Protein AF-A0AAE0Z6I1-F1 (afdb_monomer)

Organism: NCBI:txid231223

Foldseek 3Di:
DDDDDDDDDDDDDDPDPPPVPPVDQDDLVNLLVVLVVQDPFPDDQDVVNDTNVCSNPPDPVVSVVVSVQVRCCVVVVHGDDD

Structure (mmCIF, N/CA/C/O backbone):
data_AF-A0AAE0Z6I1-F1
#
_entry.id   AF-A0AAE0Z6I1-F1
#
loop_
_atom_site.group_PDB
_atom_site.id
_atom_site.type_symbol
_atom_site.label_atom_id
_atom_site.label_alt_id
_atom_site.label_comp_id
_atom_site.label_asym_id
_atom_site.label_entity_id
_atom_site.label_seq_id
_atom_site.pdbx_PDB_ins_code
_atom_site.Cartn_x
_atom_site.Cartn_y
_atom_site.Cartn_z
_atom_site.occupancy
_atom_site.B_iso_or_equiv
_atom_site.auth_seq_id
_atom_site.auth_comp_id
_atom_site.auth_asym_id
_atom_site.auth_atom_id
_atom_site.pdbx_PDB_model_num
ATOM 1 N N . MET A 1 1 ? -1.980 -47.722 29.197 1.00 35.66 1 MET A N 1
ATOM 2 C CA . MET A 1 1 ? -0.985 -46.652 29.428 1.00 35.66 1 MET A CA 1
ATOM 3 C C . MET A 1 1 ? -1.592 -45.345 28.946 1.00 35.66 1 MET A C 1
ATOM 5 O O . MET A 1 1 ? -2.328 -45.355 27.973 1.00 35.66 1 MET A O 1
ATOM 9 N N . THR A 1 2 ? -1.391 -44.304 29.740 1.00 36.59 2 THR A N 1
ATOM 10 C CA . THR A 1 2 ? -2.166 -43.071 29.947 1.00 36.59 2 THR A CA 1
ATOM 11 C C . THR A 1 2 ? -2.676 -42.337 28.698 1.00 36.59 2 THR A C 1
ATOM 13 O O . THR A 1 2 ? -1.906 -42.007 27.803 1.00 36.59 2 THR A O 1
ATOM 16 N N . SER A 1 3 ? -3.978 -42.028 28.707 1.00 42.41 3 SER A N 1
ATOM 17 C CA . SER A 1 3 ? -4.605 -40.936 27.951 1.00 42.41 3 SER A CA 1
ATOM 18 C C . SER A 1 3 ? -4.297 -39.610 28.652 1.00 42.41 3 SER A C 1
ATOM 20 O O . SER A 1 3 ? -4.460 -39.532 29.869 1.00 42.41 3 SER A O 1
ATOM 22 N N . CYS A 1 4 ? -3.895 -38.576 27.914 1.00 32.44 4 CYS A N 1
ATOM 23 C CA . CYS A 1 4 ? -4.080 -37.197 28.358 1.00 32.44 4 CYS A CA 1
ATOM 24 C C . CYS A 1 4 ? -4.680 -36.389 27.207 1.00 32.44 4 CYS A C 1
ATOM 26 O O . CYS A 1 4 ? -4.147 -36.365 26.096 1.00 32.44 4 CYS A O 1
ATOM 28 N N . CYS A 1 5 ? -5.834 -35.806 27.505 1.00 36.31 5 CYS A N 1
ATOM 29 C CA . CYS A 1 5 ? -6.654 -34.968 26.657 1.00 36.31 5 CYS A CA 1
ATOM 30 C C . CYS A 1 5 ? -5.964 -33.636 26.315 1.00 36.31 5 CYS A C 1
ATOM 32 O O . CYS A 1 5 ? -5.049 -33.183 26.999 1.00 36.31 5 CYS A O 1
ATOM 34 N N . TYR A 1 6 ? -6.460 -33.008 25.249 1.00 49.62 6 TYR A N 1
ATOM 35 C CA . TYR A 1 6 ? -6.306 -31.585 24.953 1.00 49.62 6 TYR A CA 1
ATOM 36 C C . TYR A 1 6 ? -6.643 -30.721 26.178 1.00 49.62 6 TYR A C 1
ATOM 38 O O . TYR A 1 6 ? -7.673 -30.959 26.796 1.00 49.62 6 TYR A O 1
ATOM 46 N N . GLU A 1 7 ? -5.861 -29.674 26.462 1.00 41.47 7 GLU A N 1
ATOM 47 C CA . GLU A 1 7 ? -6.268 -28.634 27.417 1.00 41.47 7 GLU A CA 1
ATOM 48 C C . GLU A 1 7 ? -5.690 -27.260 27.021 1.00 41.47 7 GLU A C 1
ATOM 50 O O . GLU A 1 7 ? -4.499 -26.971 27.142 1.00 41.47 7 GLU A O 1
ATOM 55 N N . THR A 1 8 ? -6.572 -26.451 26.437 1.00 43.19 8 THR A N 1
ATOM 56 C CA . THR A 1 8 ? -6.885 -25.062 26.799 1.00 43.19 8 THR A CA 1
ATOM 57 C C . THR A 1 8 ? -5.867 -24.327 27.680 1.00 43.19 8 THR A C 1
ATOM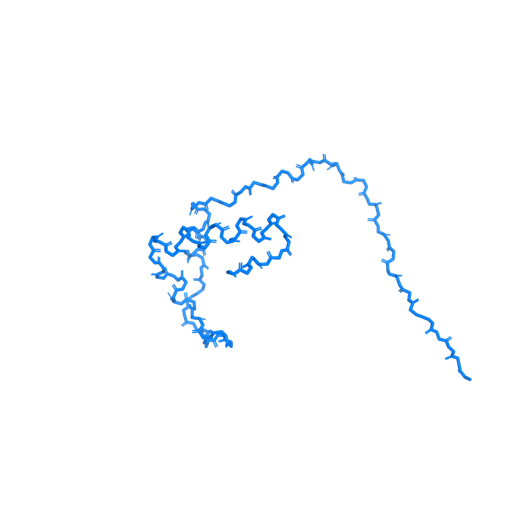 59 O O . THR A 1 8 ? -5.677 -24.652 28.849 1.00 43.19 8 THR A O 1
ATOM 62 N N . ARG A 1 9 ? -5.287 -23.234 27.167 1.00 45.00 9 ARG A N 1
ATOM 63 C CA . ARG A 1 9 ? -4.548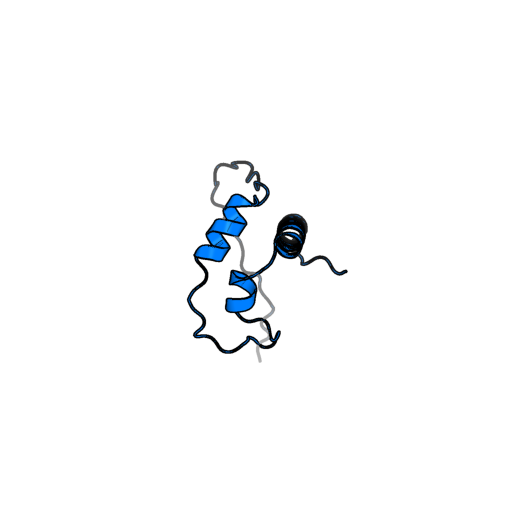 -22.270 27.993 1.00 45.00 9 ARG A CA 1
ATOM 64 C C . ARG A 1 9 ? -5.466 -21.103 28.354 1.00 45.00 9 ARG A C 1
ATOM 66 O O . ARG A 1 9 ? -5.730 -20.230 27.529 1.00 45.00 9 ARG A O 1
ATOM 73 N N . GLU A 1 10 ? -5.979 -21.142 29.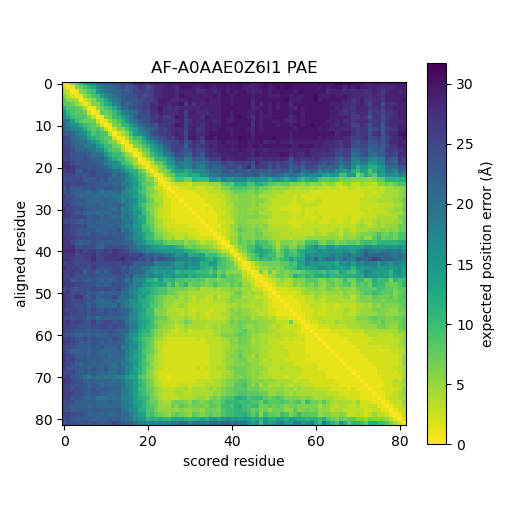580 1.00 44.16 10 GLU A N 1
ATOM 74 C CA . GLU A 1 10 ? -6.869 -20.138 30.155 1.00 44.16 10 GLU A CA 1
ATOM 75 C C . GLU A 1 10 ? -6.178 -18.805 30.507 1.00 44.16 10 GLU A C 1
ATOM 77 O O . GLU A 1 10 ? -4.962 -18.693 30.664 1.00 44.16 10 GLU A O 1
ATOM 82 N N . ARG A 1 11 ? -7.056 -17.803 30.601 1.00 50.44 11 ARG A N 1
ATOM 83 C CA . ARG A 1 11 ? -6.938 -16.356 30.813 1.00 50.44 11 ARG A CA 1
ATOM 84 C C . ARG A 1 11 ? -5.840 -15.851 31.756 1.00 50.44 11 ARG A C 1
ATOM 86 O O . ARG A 1 11 ? -5.678 -16.342 32.867 1.00 50.44 11 ARG A O 1
ATOM 93 N N . GLN A 1 12 ? -5.338 -14.659 31.431 1.00 43.22 12 GLN A N 1
ATOM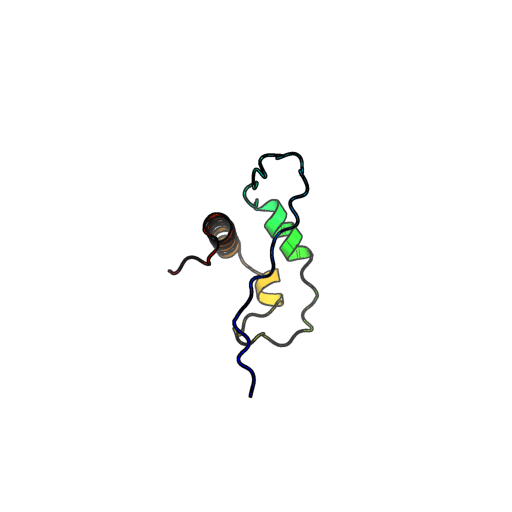 94 C CA . GLN A 1 12 ? -5.188 -13.601 32.433 1.00 43.22 12 GLN A CA 1
ATOM 95 C C . GLN A 1 12 ? -6.018 -12.388 32.009 1.00 43.22 12 GLN A C 1
ATOM 97 O O . GLN A 1 12 ? -5.661 -11.623 31.121 1.00 43.22 12 GLN A O 1
ATOM 102 N N . ASN A 1 13 ? -7.180 -12.284 32.653 1.00 55.75 13 ASN A N 1
ATOM 103 C CA . ASN A 1 13 ? -7.978 -11.077 32.774 1.00 55.75 13 ASN A CA 1
ATOM 104 C C . ASN A 1 13 ? -7.210 -10.114 33.689 1.00 55.75 13 ASN A C 1
ATOM 106 O O . ASN A 1 13 ? -7.252 -10.267 34.908 1.00 55.75 13 ASN A O 1
ATOM 110 N N . THR A 1 14 ? -6.482 -9.165 33.112 1.00 44.88 14 THR A N 1
ATOM 111 C CA . THR A 1 14 ? -6.178 -7.910 33.797 1.00 44.88 14 THR A CA 1
ATOM 112 C C . THR A 1 14 ? -7.138 -6.883 33.238 1.00 44.88 14 THR A C 1
ATOM 114 O O . THR A 1 14 ? -7.192 -6.718 32.021 1.00 44.88 14 THR A O 1
ATOM 117 N N . ASP A 1 15 ? -7.891 -6.239 34.121 1.00 53.22 15 ASP A N 1
ATOM 118 C CA . ASP A 1 15 ? -8.705 -5.058 33.853 1.00 53.22 15 ASP A CA 1
ATOM 119 C C . ASP A 1 15 ? -7.809 -3.971 33.234 1.00 53.22 15 ASP A C 1
ATOM 121 O O . ASP A 1 15 ? -7.165 -3.179 33.918 1.00 53.22 15 ASP A O 1
ATOM 125 N N . VAL A 1 16 ? -7.647 -4.027 31.913 1.00 59.34 16 VAL A N 1
ATOM 126 C CA . VAL A 1 16 ? -7.082 -2.937 31.127 1.00 59.34 16 VAL A CA 1
ATOM 127 C C . VAL A 1 16 ? -8.231 -1.958 30.963 1.00 59.34 16 VAL A C 1
ATOM 129 O O . VAL A 1 16 ? -9.296 -2.399 30.519 1.00 59.34 16 VAL A O 1
ATOM 132 N N . PRO A 1 17 ? -8.054 -0.661 31.285 1.00 45.94 17 PRO A N 1
ATOM 133 C CA . PRO A 1 17 ? -9.060 0.338 30.978 1.00 45.94 17 PRO A CA 1
ATOM 134 C C . PRO A 1 17 ? -9.438 0.124 29.524 1.00 45.94 17 PRO A C 1
ATOM 136 O O . PRO A 1 17 ? -8.564 0.203 28.656 1.00 45.94 17 PRO A O 1
ATOM 139 N N . SER A 1 18 ? -10.702 -0.214 29.269 1.00 55.28 18 SER A N 1
ATOM 140 C CA . SER A 1 18 ? -11.230 -0.339 27.922 1.00 55.28 18 SER A CA 1
ATOM 141 C C . SER A 1 18 ? -11.240 1.063 27.326 1.00 55.28 18 SER A C 1
ATOM 143 O O . SER A 1 18 ? -12.275 1.721 27.230 1.00 55.28 18 SER A O 1
ATOM 145 N N . HIS A 1 19 ? -10.060 1.557 26.952 1.00 52.38 19 HIS A N 1
ATOM 146 C CA . HIS A 1 19 ? -9.983 2.457 25.832 1.00 52.38 19 HIS A CA 1
ATOM 147 C C . HIS A 1 19 ? -10.685 1.681 24.731 1.00 52.38 19 HIS A C 1
ATOM 149 O O . HIS A 1 19 ? -10.280 0.543 24.463 1.00 52.38 19 HIS A O 1
ATOM 155 N N . PRO A 1 20 ? -11.780 2.203 24.155 1.00 54.19 20 PRO A N 1
ATOM 156 C CA . PRO A 1 20 ? -12.200 1.668 22.883 1.00 54.19 20 PRO A CA 1
ATOM 157 C C . PRO A 1 20 ? -10.927 1.735 22.050 1.00 54.19 20 PRO A C 1
ATOM 159 O O . PRO A 1 20 ? -10.370 2.817 21.864 1.00 54.19 20 PRO A O 1
ATOM 162 N N . CYS A 1 21 ? -10.374 0.577 21.693 1.00 49.66 21 CYS A N 1
ATOM 163 C CA . CYS A 1 21 ? -9.285 0.504 20.743 1.00 49.66 21 CYS A CA 1
ATOM 164 C C . CYS A 1 21 ? -9.930 0.943 19.434 1.00 49.66 21 CYS A C 1
ATOM 166 O O . CYS A 1 21 ? -10.337 0.113 18.625 1.00 49.66 21 CYS A O 1
ATOM 168 N N . THR A 1 22 ? -10.171 2.249 19.298 1.00 53.53 22 THR A N 1
ATOM 169 C CA . THR A 1 22 ? -10.611 2.881 18.076 1.00 53.53 22 THR A CA 1
ATOM 170 C C . THR A 1 22 ? -9.432 2.681 17.170 1.00 53.53 22 THR A C 1
ATOM 172 O O . THR A 1 22 ? -8.411 3.358 17.261 1.00 53.53 22 THR A O 1
ATOM 175 N N . PHE A 1 23 ? -9.522 1.598 16.415 1.00 67.19 23 PHE A N 1
ATOM 176 C CA . PHE A 1 23 ? -8.541 1.291 15.423 1.00 67.19 23 PHE A CA 1
ATOM 177 C C . PHE A 1 23 ? -8.676 2.371 14.355 1.00 67.19 23 PHE A C 1
ATOM 179 O O . PHE A 1 23 ? -9.627 2.370 13.568 1.00 67.19 23 PHE A O 1
ATOM 186 N N . ASP A 1 24 ? -7.766 3.338 14.394 1.00 77.31 24 ASP A N 1
ATOM 187 C CA . ASP A 1 24 ? -7.723 4.392 13.401 1.00 77.31 24 ASP A CA 1
ATOM 188 C C . ASP A 1 24 ? -7.307 3.784 12.063 1.00 77.31 24 ASP A C 1
ATOM 190 O O . ASP A 1 24 ? -6.394 2.960 11.966 1.00 77.31 24 ASP A O 1
ATOM 194 N N . ARG A 1 25 ? -8.024 4.164 11.004 1.00 86.31 25 ARG A N 1
ATOM 195 C CA . ARG A 1 25 ? -7.712 3.699 9.652 1.00 86.31 25 ARG A CA 1
ATOM 196 C C . ARG A 1 25 ? -6.309 4.165 9.284 1.00 86.31 25 ARG A C 1
ATOM 198 O O . ARG A 1 25 ? -6.013 5.354 9.385 1.00 86.31 25 ARG A O 1
ATOM 205 N N . LEU A 1 26 ? -5.508 3.248 8.747 1.00 90.56 26 LEU A N 1
ATOM 206 C CA . LEU A 1 26 ? -4.217 3.562 8.148 1.00 90.56 26 LEU A CA 1
ATOM 207 C C . LEU A 1 26 ? -4.395 4.664 7.103 1.00 90.56 26 LEU A C 1
ATOM 209 O O . LEU A 1 26 ? -5.252 4.581 6.211 1.00 90.56 26 LEU A O 1
ATOM 213 N N . THR A 1 27 ? -3.552 5.681 7.205 1.00 93.62 27 THR A N 1
ATOM 214 C CA . THR A 1 27 ? -3.511 6.844 6.326 1.00 93.62 27 THR A CA 1
ATOM 215 C C . THR A 1 27 ? -2.436 6.688 5.250 1.00 93.62 27 THR A C 1
ATOM 217 O O . THR A 1 27 ? -1.469 5.936 5.385 1.00 93.62 27 THR A O 1
ATOM 220 N N . MET A 1 28 ? -2.552 7.459 4.162 1.00 92.44 28 MET A N 1
ATOM 221 C CA . MET A 1 28 ? -1.508 7.486 3.126 1.00 92.44 28 MET A CA 1
ATOM 222 C C . MET A 1 28 ? -0.151 7.951 3.664 1.00 92.44 28 MET A C 1
ATOM 224 O O . MET A 1 28 ? 0.881 7.485 3.191 1.00 92.44 28 MET A O 1
ATOM 228 N N . LYS A 1 29 ? -0.146 8.852 4.655 1.00 91.44 29 LYS A N 1
ATOM 229 C CA . LYS A 1 29 ? 1.085 9.369 5.257 1.00 91.44 29 LYS A CA 1
ATOM 230 C C . LYS A 1 29 ? 1.841 8.262 5.987 1.00 91.44 29 LYS A C 1
ATOM 232 O O . LYS A 1 29 ? 3.050 8.147 5.822 1.00 91.44 29 LYS A O 1
ATOM 237 N N . GLU A 1 30 ? 1.134 7.434 6.748 1.00 91.38 30 GLU A N 1
ATOM 238 C CA . GLU A 1 30 ? 1.727 6.286 7.441 1.00 91.38 30 GLU A CA 1
ATOM 239 C C . GLU A 1 30 ? 2.259 5.250 6.454 1.00 91.38 30 GLU A C 1
ATOM 241 O O . GLU A 1 30 ? 3.377 4.771 6.625 1.00 91.38 30 GLU A O 1
ATOM 246 N N . LEU A 1 31 ? 1.519 4.973 5.374 1.00 91.12 31 LEU A N 1
ATOM 247 C CA . LEU A 1 31 ? 1.991 4.086 4.309 1.00 91.12 31 LEU A CA 1
ATOM 248 C C . LEU A 1 31 ? 3.275 4.615 3.650 1.00 91.12 31 LEU A C 1
ATOM 250 O O . LEU A 1 31 ? 4.202 3.849 3.386 1.00 91.12 31 LEU A O 1
ATOM 254 N N . ASP A 1 32 ? 3.360 5.923 3.398 1.00 91.38 32 ASP A N 1
ATOM 255 C CA . ASP A 1 32 ? 4.562 6.535 2.829 1.00 91.38 32 ASP A CA 1
ATOM 256 C C . ASP A 1 32 ? 5.752 6.505 3.798 1.00 91.38 32 ASP A C 1
ATOM 258 O O . ASP A 1 32 ? 6.868 6.213 3.368 1.00 91.38 32 ASP A O 1
ATOM 262 N N . LEU A 1 33 ? 5.532 6.736 5.096 1.00 91.25 33 LEU A N 1
ATOM 263 C CA . LEU A 1 33 ? 6.576 6.602 6.117 1.00 91.25 33 LEU A CA 1
ATOM 264 C C . LEU A 1 33 ? 7.068 5.154 6.231 1.00 91.25 33 LEU A C 1
ATOM 266 O O . LEU A 1 33 ? 8.276 4.913 6.214 1.00 91.25 33 LEU A O 1
ATOM 270 N N . ALA A 1 34 ? 6.147 4.189 6.268 1.00 89.38 34 ALA A N 1
ATOM 271 C CA . ALA A 1 34 ? 6.472 2.767 6.308 1.00 89.38 34 ALA A CA 1
ATOM 272 C C . ALA A 1 34 ? 7.306 2.361 5.088 1.00 89.38 34 ALA A C 1
ATOM 274 O O . ALA A 1 34 ? 8.331 1.698 5.230 1.00 89.38 34 ALA A O 1
ATOM 275 N N . ARG A 1 35 ? 6.941 2.851 3.899 1.00 87.12 35 ARG A N 1
ATOM 276 C CA . ARG A 1 35 ? 7.687 2.626 2.658 1.00 87.12 35 ARG A CA 1
ATOM 277 C C . ARG A 1 35 ? 9.124 3.148 2.714 1.00 87.12 35 ARG A C 1
ATOM 279 O O . ARG A 1 35 ? 10.032 2.486 2.218 1.00 87.12 35 ARG A O 1
ATOM 286 N N . LEU A 1 36 ? 9.337 4.323 3.304 1.00 86.38 36 LEU A N 1
ATOM 287 C CA . LEU A 1 36 ? 10.676 4.894 3.486 1.00 86.38 36 LEU A CA 1
ATOM 288 C C . LEU A 1 36 ? 11.506 4.112 4.515 1.00 86.38 36 LEU A C 1
ATOM 290 O O . LEU A 1 36 ? 12.729 4.084 4.411 1.00 86.38 36 LEU A O 1
ATOM 294 N N . SER A 1 37 ? 10.846 3.459 5.475 1.00 86.88 37 SER A N 1
ATOM 295 C CA . SER A 1 37 ? 11.490 2.634 6.504 1.00 86.88 37 SER A CA 1
ATOM 296 C C . SER A 1 37 ? 11.879 1.223 6.038 1.00 86.88 37 SER A C 1
ATOM 298 O O . SER A 1 37 ? 12.552 0.498 6.774 1.00 86.88 37 SER A O 1
ATOM 300 N N . ILE A 1 38 ? 11.485 0.821 4.822 1.00 84.62 38 ILE A N 1
ATOM 301 C CA . ILE A 1 38 ? 11.833 -0.489 4.259 1.00 84.62 38 ILE A CA 1
ATOM 302 C C . ILE A 1 38 ? 13.355 -0.588 4.123 1.00 84.62 38 ILE A C 1
ATOM 304 O O . ILE A 1 38 ? 14.008 0.264 3.514 1.00 84.62 38 ILE A O 1
ATOM 308 N N . LYS A 1 39 ? 13.922 -1.660 4.687 1.00 79.75 39 LYS A N 1
ATOM 309 C CA . LYS A 1 39 ? 15.361 -1.934 4.637 1.00 79.75 39 LYS A CA 1
ATOM 310 C C . LYS A 1 39 ? 15.845 -2.024 3.179 1.00 79.75 39 LYS A C 1
ATOM 312 O O . LYS A 1 39 ? 15.102 -2.485 2.311 1.00 79.75 39 LYS A O 1
ATOM 317 N N . PRO A 1 40 ? 17.092 -1.608 2.897 1.00 69.44 40 PRO A N 1
ATOM 318 C CA . PRO A 1 40 ? 17.647 -1.661 1.549 1.00 69.44 40 PRO A CA 1
ATOM 319 C C 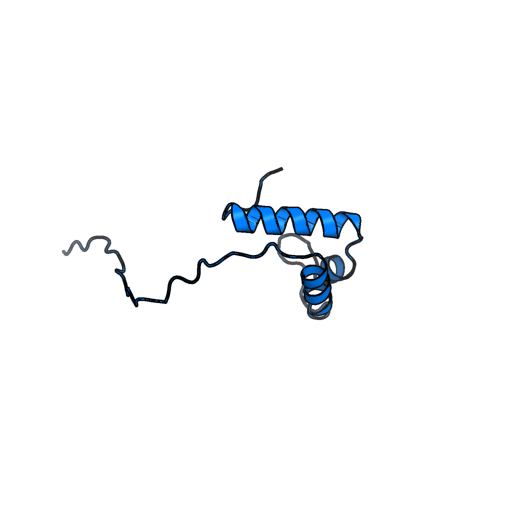. PRO A 1 40 ? 17.602 -3.087 0.971 1.00 69.44 40 PRO A C 1
ATOM 321 O O . PRO A 1 40 ? 17.648 -4.050 1.745 1.00 69.44 40 PRO A O 1
ATOM 324 N N . PRO A 1 41 ? 17.535 -3.228 -0.368 1.00 66.50 41 PRO A N 1
ATOM 325 C CA . PRO A 1 41 ? 17.408 -4.511 -1.054 1.00 66.50 41 PRO A CA 1
ATOM 326 C C . PRO A 1 41 ? 18.641 -5.376 -0.776 1.00 66.50 41 PRO A C 1
ATOM 328 O O . PRO A 1 41 ? 19.683 -5.248 -1.410 1.00 66.50 41 PRO A O 1
ATOM 331 N N . LYS A 1 42 ? 18.534 -6.214 0.251 1.00 60.88 42 LYS A N 1
ATOM 332 C CA . LYS A 1 42 ? 19.530 -7.2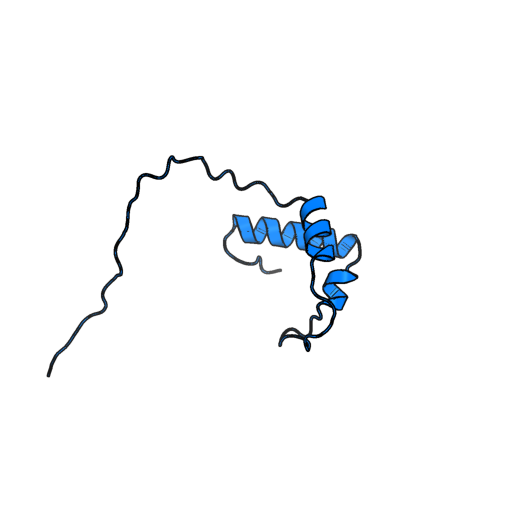23 0.636 1.00 60.88 42 LYS A CA 1
ATOM 333 C C . LYS A 1 42 ? 18.914 -8.612 0.768 1.00 60.88 42 LYS A C 1
ATOM 335 O O . LYS A 1 42 ? 19.635 -9.582 0.955 1.00 60.88 42 LYS A O 1
ATOM 340 N N . THR A 1 43 ? 17.591 -8.699 0.701 1.00 61.78 43 THR A N 1
ATOM 341 C CA . THR A 1 43 ? 16.834 -9.938 0.826 1.00 61.78 43 THR A CA 1
ATOM 342 C C . THR A 1 43 ? 16.471 -10.433 -0.563 1.00 61.78 43 THR A C 1
ATOM 344 O O . THR A 1 43 ? 15.956 -9.669 -1.385 1.00 61.78 43 THR A O 1
ATOM 347 N N . ALA A 1 44 ? 16.777 -11.705 -0.821 1.00 63.94 44 ALA A N 1
ATOM 348 C CA . ALA A 1 44 ? 16.221 -12.435 -1.950 1.00 63.94 44 ALA A CA 1
ATOM 349 C C . ALA A 1 44 ? 14.687 -12.281 -1.951 1.00 63.94 44 ALA A C 1
ATOM 351 O O . ALA A 1 44 ? 14.114 -12.084 -0.875 1.00 63.94 44 ALA A O 1
ATOM 352 N N . PRO A 1 45 ? 14.029 -12.309 -3.124 1.00 70.19 45 PRO A N 1
ATOM 353 C CA . PRO A 1 45 ? 12.574 -12.328 -3.171 1.00 70.19 45 PRO A CA 1
ATOM 354 C C . PRO A 1 45 ? 12.060 -13.446 -2.264 1.00 70.19 45 PRO A C 1
ATOM 356 O O . PRO A 1 45 ? 12.587 -14.562 -2.283 1.00 70.19 45 PRO A O 1
ATOM 359 N N . GLU A 1 46 ? 11.057 -13.118 -1.457 1.00 73.19 46 GLU A N 1
ATOM 360 C CA . GLU A 1 46 ? 10.304 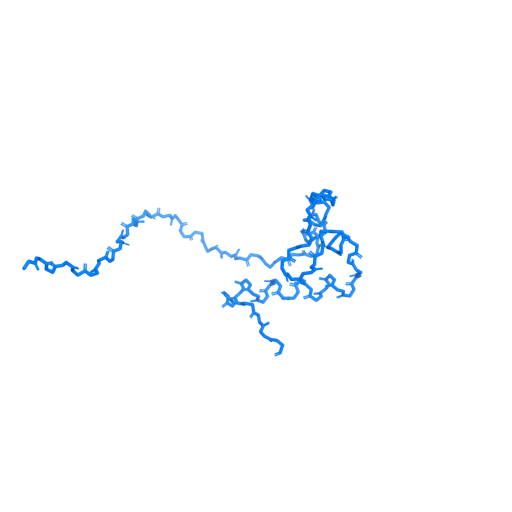-14.119 -0.710 1.00 73.19 46 GLU A CA 1
ATOM 361 C C . GLU A 1 46 ? 9.618 -15.075 -1.721 1.00 73.19 46 GLU A C 1
ATOM 363 O O . GLU A 1 46 ? 9.637 -14.822 -2.934 1.00 73.19 46 GLU A O 1
ATOM 368 N N . PRO A 1 47 ? 9.018 -16.202 -1.292 1.00 77.56 47 PRO A N 1
ATOM 369 C CA . PRO A 1 47 ? 8.389 -17.166 -2.207 1.00 77.56 47 PRO A CA 1
ATOM 370 C C . PRO A 1 47 ? 7.297 -16.573 -3.117 1.00 77.56 47 PRO A C 1
ATOM 372 O O . PRO A 1 47 ? 6.903 -17.198 -4.098 1.00 77.56 47 PRO A O 1
ATOM 375 N N . ASP A 1 48 ? 6.812 -15.373 -2.790 1.00 78.81 48 ASP A N 1
ATOM 376 C CA . ASP A 1 48 ? 5.859 -14.583 -3.568 1.00 78.81 48 ASP A CA 1
ATOM 377 C C . ASP A 1 48 ? 6.486 -13.855 -4.776 1.00 78.81 48 ASP A C 1
ATOM 379 O O . ASP A 1 48 ? 5.763 -13.314 -5.614 1.00 78.81 48 ASP A O 1
ATOM 383 N N . GLY A 1 49 ? 7.818 -13.832 -4.888 1.00 80.50 49 GLY A N 1
ATOM 384 C CA . GLY A 1 49 ? 8.542 -13.124 -5.941 1.00 80.50 49 GLY A CA 1
ATOM 385 C C . GLY A 1 49 ? 8.568 -11.600 -5.775 1.00 80.50 49 GLY A C 1
ATOM 386 O O . GLY A 1 49 ? 9.088 -10.906 -6.654 1.00 80.50 49 GLY A O 1
ATOM 387 N N . ILE A 1 50 ? 8.026 -11.054 -4.680 1.00 81.19 50 ILE A N 1
ATOM 388 C CA . ILE A 1 50 ? 7.941 -9.610 -4.447 1.00 81.19 50 ILE A CA 1
ATOM 389 C C . ILE A 1 50 ? 9.204 -9.157 -3.720 1.00 81.19 50 ILE A C 1
ATOM 391 O O . ILE A 1 50 ? 9.554 -9.634 -2.644 1.00 81.19 50 ILE A O 1
ATOM 395 N N . THR A 1 51 ? 9.915 -8.195 -4.307 1.00 84.06 51 THR A N 1
ATOM 396 C CA . THR A 1 51 ? 11.119 -7.637 -3.681 1.00 84.06 51 THR A CA 1
ATOM 397 C C . THR A 1 51 ? 10.797 -6.382 -2.875 1.00 84.06 51 THR A C 1
ATOM 399 O O . THR A 1 51 ? 9.919 -5.589 -3.222 1.00 84.06 51 THR A O 1
ATOM 402 N N . ASN A 1 52 ? 11.593 -6.127 -1.837 1.00 82.94 52 ASN A N 1
ATOM 403 C CA . ASN A 1 52 ? 11.521 -4.881 -1.067 1.00 82.94 52 ASN A CA 1
ATOM 404 C C . ASN A 1 52 ? 11.705 -3.630 -1.941 1.00 82.94 52 ASN A C 1
ATOM 406 O O . ASN A 1 52 ? 11.178 -2.565 -1.623 1.00 82.94 52 ASN A O 1
ATOM 410 N N . ASP A 1 53 ? 12.420 -3.748 -3.062 1.00 83.25 53 ASP A N 1
ATOM 411 C CA . ASP A 1 53 ? 12.591 -2.638 -3.995 1.00 83.25 53 ASP A CA 1
ATOM 412 C C . ASP A 1 53 ? 11.292 -2.297 -4.744 1.00 83.25 53 ASP A C 1
ATOM 414 O O . ASP A 1 53 ? 10.956 -1.120 -4.887 1.00 83.25 53 ASP A O 1
ATOM 418 N N . MET A 1 54 ? 10.484 -3.306 -5.097 1.00 85.25 54 MET A N 1
ATOM 419 C CA . MET A 1 54 ? 9.138 -3.098 -5.651 1.00 85.25 54 MET A CA 1
ATOM 420 C C . MET A 1 54 ? 8.232 -2.361 -4.658 1.00 85.25 54 MET A C 1
ATOM 422 O O . MET A 1 54 ? 7.488 -1.461 -5.051 1.00 85.25 54 MET A O 1
ATOM 426 N N . LEU A 1 55 ? 8.338 -2.681 -3.363 1.00 85.56 55 LEU A N 1
ATOM 427 C CA . LEU A 1 55 ? 7.603 -1.988 -2.301 1.00 85.56 55 LEU A CA 1
ATOM 428 C C . LEU A 1 55 ? 8.116 -0.560 -2.054 1.00 85.56 55 LEU A C 1
ATOM 430 O O . LEU A 1 55 ? 7.345 0.308 -1.654 1.00 85.56 55 LEU A O 1
ATOM 434 N N . ARG A 1 56 ? 9.386 -0.254 -2.334 1.00 85.69 56 ARG A N 1
ATOM 435 C CA . ARG A 1 56 ? 9.903 1.127 -2.274 1.00 85.69 56 ARG A CA 1
ATOM 436 C C . ARG A 1 56 ? 9.431 1.962 -3.467 1.00 85.69 56 ARG A C 1
ATOM 438 O O . ARG A 1 56 ? 9.042 3.123 -3.292 1.00 85.69 56 ARG A O 1
ATOM 445 N N . HIS A 1 57 ? 9.386 1.368 -4.658 1.00 86.75 57 HIS A N 1
ATOM 446 C CA . HIS A 1 57 ? 9.085 2.055 -5.920 1.00 86.75 57 HIS A CA 1
ATOM 447 C C . HIS A 1 57 ? 7.628 1.933 -6.403 1.00 86.75 57 HIS A C 1
ATOM 449 O O . HIS A 1 57 ? 7.321 2.286 -7.540 1.00 86.75 57 HIS A O 1
ATOM 455 N N . ILE A 1 58 ? 6.697 1.508 -5.545 1.00 89.06 58 ILE A N 1
ATOM 456 C CA . ILE A 1 58 ? 5.268 1.433 -5.897 1.00 89.06 58 ILE A CA 1
ATOM 457 C C . ILE A 1 58 ? 4.701 2.796 -6.314 1.00 89.06 58 ILE A C 1
ATOM 459 O O . ILE A 1 58 ? 4.803 3.798 -5.595 1.00 89.06 58 ILE A O 1
ATOM 463 N N . GLY A 1 59 ? 4.043 2.804 -7.474 1.00 90.25 59 GLY A N 1
ATOM 464 C CA . GLY A 1 59 ? 3.386 3.981 -8.033 1.00 90.25 59 GLY A CA 1
ATOM 465 C C . GLY A 1 59 ? 2.106 4.387 -7.281 1.00 90.25 59 GLY A C 1
ATOM 466 O O . GLY A 1 59 ? 1.539 3.594 -6.524 1.00 90.25 59 GLY A O 1
ATOM 467 N N . PRO A 1 60 ? 1.587 5.610 -7.508 1.00 90.56 60 PRO A N 1
ATOM 468 C CA . PRO A 1 60 ? 0.457 6.165 -6.754 1.00 90.56 60 PRO A CA 1
ATOM 469 C C . PRO A 1 60 ? -0.818 5.307 -6.770 1.00 90.56 60 PRO A C 1
ATOM 471 O O . PRO A 1 60 ? -1.508 5.212 -5.757 1.00 90.56 60 PRO A O 1
ATOM 474 N N . ALA A 1 61 ? -1.131 4.661 -7.899 1.00 90.94 61 ALA A N 1
ATOM 475 C CA . ALA A 1 61 ? -2.305 3.793 -8.030 1.00 90.94 61 ALA A CA 1
ATOM 476 C C . ALA A 1 61 ? -2.188 2.517 -7.176 1.00 90.94 61 ALA A C 1
ATOM 478 O O . ALA A 1 61 ? -3.131 2.132 -6.479 1.00 90.94 61 ALA A O 1
ATOM 479 N N . ALA A 1 62 ? -1.005 1.899 -7.172 1.00 90.50 62 ALA A N 1
ATOM 480 C CA . ALA A 1 62 ? -0.728 0.717 -6.365 1.00 90.50 62 ALA A CA 1
ATOM 481 C C . ALA A 1 62 ? -0.775 1.043 -4.868 1.00 90.50 62 ALA A C 1
ATOM 483 O O . ALA A 1 62 ? -1.373 0.293 -4.103 1.00 90.50 62 ALA A O 1
ATOM 484 N N . LYS A 1 63 ? -0.246 2.203 -4.452 1.00 92.31 63 LYS A N 1
ATOM 485 C CA . LYS A 1 63 ? -0.329 2.644 -3.051 1.00 92.31 63 LYS A CA 1
ATOM 486 C C . LYS A 1 63 ? -1.768 2.790 -2.560 1.00 92.31 63 LYS A C 1
ATOM 488 O O . LYS A 1 63 ? -2.083 2.331 -1.470 1.00 92.31 63 LYS 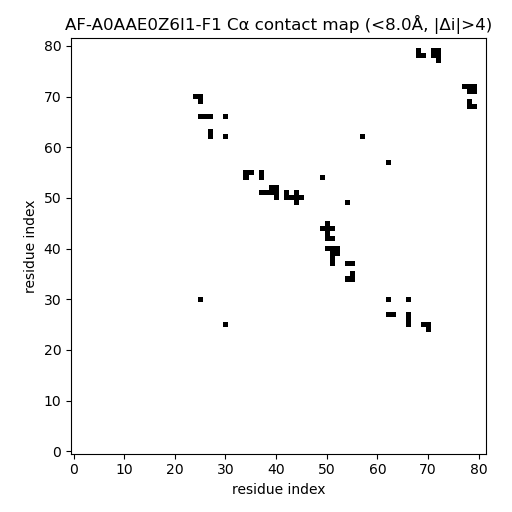A O 1
ATOM 493 N N . LYS A 1 64 ? -2.650 3.396 -3.365 1.00 92.88 64 LYS A N 1
ATOM 494 C CA . LYS A 1 64 ? -4.078 3.518 -3.021 1.00 92.88 64 LYS A CA 1
ATOM 495 C C . LYS A 1 64 ? -4.720 2.145 -2.835 1.00 92.88 64 LYS A C 1
ATOM 497 O O . LYS A 1 64 ? -5.447 1.935 -1.872 1.00 92.88 64 LYS A O 1
ATOM 502 N N . THR A 1 65 ? -4.410 1.215 -3.733 1.00 92.19 65 THR A N 1
ATOM 503 C CA . THR A 1 65 ? -4.923 -0.159 -3.673 1.00 92.19 65 THR A CA 1
ATOM 504 C C . THR A 1 65 ? -4.422 -0.883 -2.423 1.00 92.19 65 THR A C 1
ATOM 506 O O . THR A 1 65 ? -5.221 -1.462 -1.694 1.00 92.19 65 THR A O 1
ATOM 509 N N . LEU A 1 66 ? -3.126 -0.779 -2.115 1.00 91.56 66 LEU A N 1
ATOM 510 C CA . LEU A 1 66 ? -2.537 -1.322 -0.890 1.00 91.56 66 LEU A CA 1
ATOM 511 C C . LEU A 1 66 ? -3.198 -0.747 0.360 1.00 91.56 66 LEU A C 1
ATOM 513 O O . LEU A 1 66 ? -3.553 -1.502 1.254 1.00 91.56 66 LEU A O 1
ATOM 517 N N . LEU A 1 67 ? -3.421 0.569 0.410 1.00 93.25 67 LEU A N 1
ATOM 518 C CA . LEU A 1 67 ? -4.072 1.202 1.555 1.00 93.25 67 LEU A CA 1
ATOM 519 C C . LEU A 1 67 ? -5.493 0.670 1.781 1.00 93.25 67 LEU A C 1
ATOM 521 O O . LEU A 1 67 ? -5.907 0.476 2.924 1.00 93.25 67 LEU A O 1
ATOM 525 N N . VAL A 1 68 ? -6.242 0.440 0.699 1.00 92.31 68 VAL A N 1
ATOM 526 C CA . VAL A 1 68 ? -7.579 -0.160 0.767 1.00 92.31 68 VAL A CA 1
ATOM 527 C C . VAL A 1 68 ? -7.488 -1.586 1.296 1.00 92.31 68 VAL A C 1
ATOM 529 O O . VAL A 1 68 ? -8.171 -1.898 2.268 1.00 92.31 68 VAL A O 1
ATOM 532 N N . ILE A 1 69 ? -6.610 -2.411 0.720 1.00 91.94 69 ILE A N 1
ATOM 533 C CA . ILE A 1 69 ? -6.428 -3.8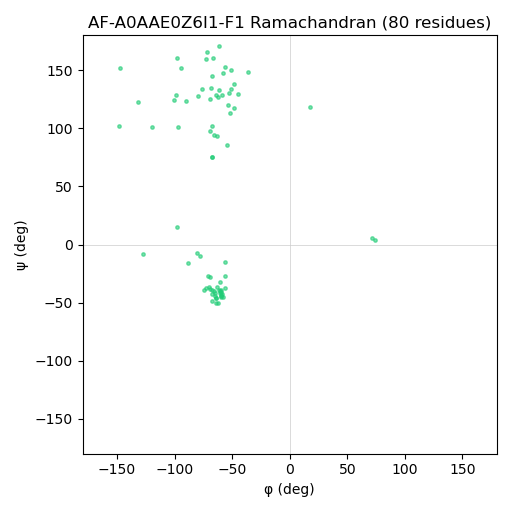07 1.132 1.00 91.94 69 ILE A CA 1
ATOM 534 C C . ILE A 1 69 ? -6.004 -3.885 2.596 1.00 91.94 69 ILE A C 1
ATOM 536 O O . ILE A 1 69 ? -6.581 -4.671 3.336 1.00 91.94 69 ILE A O 1
ATOM 540 N N . PHE A 1 70 ? -5.050 -3.070 3.047 1.00 91.00 70 PHE A N 1
ATOM 541 C CA . PHE A 1 70 ? -4.608 -3.077 4.441 1.00 91.00 70 PHE A CA 1
ATOM 542 C C . PHE A 1 70 ? -5.738 -2.700 5.389 1.00 91.00 70 PHE A C 1
ATOM 544 O O . PHE A 1 70 ? -6.012 -3.444 6.321 1.00 91.00 70 PHE A O 1
ATOM 551 N N . ASN A 1 71 ? -6.443 -1.600 5.124 1.00 91.31 71 ASN A N 1
ATOM 552 C CA . ASN A 1 71 ? -7.560 -1.182 5.969 1.00 91.31 71 ASN A CA 1
ATOM 553 C C . ASN A 1 71 ? -8.710 -2.199 5.982 1.00 91.31 71 ASN A C 1
ATOM 555 O O . ASN A 1 71 ? -9.333 -2.406 7.019 1.00 91.31 71 ASN A O 1
ATOM 559 N N . GLN A 1 72 ? -8.992 -2.843 4.847 1.00 90.56 72 GLN A N 1
ATOM 560 C CA . GLN A 1 72 ? -9.979 -3.919 4.772 1.00 90.56 72 GLN A CA 1
ATOM 561 C C . GLN A 1 72 ? -9.514 -5.146 5.550 1.00 90.56 72 GLN A C 1
ATOM 563 O O . GLN A 1 72 ? -10.260 -5.646 6.382 1.00 90.56 72 GLN A O 1
ATOM 568 N N . SER A 1 73 ? -8.276 -5.586 5.328 1.00 90.94 73 SER A N 1
ATOM 569 C CA . SER A 1 73 ? -7.706 -6.758 5.995 1.00 90.94 73 SER A CA 1
ATOM 570 C C . SER A 1 73 ? -7.678 -6.577 7.503 1.00 90.94 73 SER A C 1
ATOM 572 O O . SER A 1 73 ? -7.982 -7.499 8.251 1.00 90.94 73 SER A O 1
ATOM 574 N N . TRP A 1 74 ? -7.358 -5.363 7.948 1.00 88.50 74 TRP A N 1
ATOM 575 C CA . TRP A 1 74 ? -7.303 -5.032 9.360 1.00 88.50 74 TRP A CA 1
ATOM 576 C C . TRP A 1 74 ? -8.682 -5.022 10.018 1.00 88.50 74 TRP A C 1
ATOM 578 O O . TRP A 1 74 ? -8.830 -5.491 11.141 1.00 88.50 74 TRP A O 1
ATOM 588 N N . ASN A 1 75 ? -9.700 -4.528 9.309 1.00 86.50 75 ASN A N 1
ATOM 589 C CA . ASN A 1 75 ? -11.076 -4.519 9.802 1.00 86.50 75 ASN A CA 1
ATOM 590 C C . ASN A 1 75 ? -11.709 -5.922 9.792 1.00 86.50 75 ASN A C 1
ATOM 592 O O . ASN A 1 75 ? -12.476 -6.278 10.678 1.00 86.50 75 ASN A O 1
ATOM 596 N N . LEU A 1 76 ? -11.395 -6.726 8.776 1.00 86.69 76 LEU A N 1
ATOM 597 C CA . LEU A 1 76 ? -11.997 -8.041 8.564 1.00 86.69 76 LEU A CA 1
ATOM 598 C C . LEU A 1 76 ? -11.251 -9.179 9.281 1.00 86.69 76 LEU A C 1
ATOM 600 O O . LEU A 1 76 ? -11.778 -10.287 9.381 1.00 86.69 76 LEU A O 1
ATOM 604 N N . GLY A 1 77 ? -10.014 -8.945 9.727 1.00 86.75 77 GLY A N 1
ATOM 605 C CA . GLY A 1 77 ? -9.140 -9.968 10.310 1.00 86.75 77 GLY A CA 1
ATOM 606 C C . GLY A 1 77 ? -8.599 -10.994 9.303 1.00 86.75 77 GLY A C 1
ATOM 607 O O . GLY A 1 77 ? -7.951 -11.957 9.702 1.00 86.75 77 GLY A O 1
ATOM 608 N N . HIS A 1 78 ? -8.855 -10.812 8.005 1.00 85.69 78 HIS A N 1
ATOM 609 C CA . HIS A 1 78 ? -8.367 -11.667 6.923 1.00 85.69 78 HIS A CA 1
ATOM 610 C C . HIS A 1 78 ? -8.127 -10.843 5.658 1.00 85.69 78 HIS A C 1
ATOM 612 O O . HIS A 1 78 ? -8.780 -9.824 5.442 1.00 85.69 78 HIS A O 1
ATOM 618 N N . VAL A 1 79 ? -7.196 -11.283 4.809 1.00 86.12 79 VAL A N 1
ATOM 619 C CA . VAL A 1 79 ? -6.917 -10.602 3.538 1.00 86.12 79 VAL A CA 1
ATOM 620 C C . VAL A 1 79 ? -8.114 -10.798 2.599 1.00 86.12 79 VAL A C 1
ATOM 622 O O . VAL A 1 79 ? -8.498 -11.947 2.364 1.00 86.12 79 VAL A O 1
ATOM 625 N N . PRO A 1 80 ? -8.720 -9.723 2.062 1.00 83.62 80 PRO A N 1
ATOM 626 C CA . PRO A 1 80 ? -9.847 -9.851 1.151 1.00 83.62 80 PRO A CA 1
ATOM 627 C C . PRO A 1 80 ? -9.396 -10.564 -0.126 1.00 83.62 80 PRO A C 1
ATOM 629 O O . PRO A 1 80 ? -8.402 -10.177 -0.749 1.00 83.62 80 PRO A O 1
ATOM 632 N N . SER A 1 81 ? -10.131 -11.605 -0.521 1.00 79.88 81 SER A N 1
ATOM 633 C CA . SER A 1 81 ? -9.971 -12.191 -1.853 1.00 79.88 81 SER A CA 1
ATOM 634 C C . SER A 1 81 ? -10.452 -11.190 -2.901 1.00 79.88 81 SER A C 1
ATOM 636 O O . SER A 1 81 ? -11.403 -10.444 -2.657 1.00 79.88 81 SER A O 1
ATOM 638 N N . ARG A 1 82 ? -9.790 -11.179 -4.061 1.00 58.03 82 ARG A N 1
ATOM 639 C CA . ARG A 1 82 ? -10.355 -10.548 -5.258 1.00 58.03 82 ARG A CA 1
ATOM 640 C C . ARG A 1 82 ? -11.646 -11.234 -5.679 1.00 58.03 82 ARG A C 1
ATOM 642 O O . ARG A 1 82 ? -11.756 -12.457 -5.422 1.00 58.03 82 ARG A O 1
#

Mean predicted aligned error: 13.36 Å

Sequence (82 aa):
MTSCCYETRERQNTDVPSHPCTFDRLTMKELDLARLSIKPPKTAPEPDGITNDMLRHIGPAAKKTLLVIFNQSWNLGHVPSR

Radius of gyration: 19.77 Å; Cα contacts (8 Å, |Δi|>4): 40; chains: 1; bounding box: 32×56×42 Å

Solvent-accessible surface area (backbone atoms only — not comparable to full-atom values): 5575 Å² total; per-residue (Å²): 136,84,87,81,79,90,76,84,87,80,84,83,88,67,94,62,81,79,63,77,80,74,77,73,74,76,47,72,68,56,54,52,53,52,38,69,66,54,69,76,82,77,66,74,56,50,101,84,66,60,38,61,56,56,61,58,67,58,49,75,71,57,49,54,51,48,50,51,50,51,48,48,17,66,76,67,76,45,76,77,77,131

Secondary structure (DSSP, 8-state):
-----------------------PPPPHHHHHHHHHTSPPS-SPPPTT---HHHHHS--HHHHHHHHHHHHHHHHHSSPPP-

pLDDT: mean 74.19, std 18.78, range [32.44, 93.62]